Protein AF-A0A198GED5-F1 (afdb_monomer_lite)

Organism: NCBI:txid1354337

Radius of gyration: 10.99 Å; chains: 1; bounding box: 26×26×25 Å

pLDDT: mean 88.32, std 6.37, range [56.78, 93.31]

InterPro domains:
  IPR009778 Modulator of Rho-dependent transcription termination [PF07073] (2-58)
  IPR023534 Rof/RNase P-like [SSF101744] (2-59)
  IPR038626 Rof-like superfamily [G3DSA:2.30.30.400] (1-61)

Structure (mmCIF, N/CA/C/O backbone):
data_AF-A0A198GED5-F1
#
_entry.id   AF-A0A198GED5-F1
#
loop_
_atom_site.group_PDB
_atom_site.id
_atom_site.type_symbol
_atom_site.label_atom_id
_atom_site.label_alt_id
_atom_site.label_comp_id
_atom_site.label_asym_id
_atom_site.label_entity_id
_atom_site.label_seq_id
_atom_site.pdbx_PDB_ins_code
_atom_site.Cartn_x
_atom_site.Cartn_y
_atom_site.Cartn_z
_atom_site.occupancy
_atom_site.B_iso_or_equiv
_atom_site.auth_seq_id
_atom_site.auth_comp_id
_atom_site.auth_asym_id
_atom_site.auth_atom_id
_atom_site.pdbx_PDB_model_num
ATOM 1 N N . MET A 1 1 ? 13.991 -1.709 -1.943 1.00 71.31 1 MET A N 1
ATOM 2 C CA . MET A 1 1 ? 12.976 -2.438 -2.730 1.00 71.31 1 MET A CA 1
ATOM 3 C C . MET A 1 1 ? 11.977 -1.434 -3.260 1.00 71.31 1 MET A C 1
ATOM 5 O O . MET A 1 1 ? 11.233 -0.869 -2.468 1.00 71.31 1 MET A O 1
ATOM 9 N N . HIS A 1 2 ? 12.032 -1.147 -4.558 1.00 87.19 2 HIS A N 1
ATOM 10 C CA . HIS A 1 2 ? 11.001 -0.351 -5.222 1.00 87.19 2 HIS A CA 1
ATOM 11 C C . HIS A 1 2 ? 9.744 -1.203 -5.385 1.00 87.19 2 HIS A C 1
ATOM 13 O O . HIS A 1 2 ? 9.843 -2.377 -5.733 1.00 87.19 2 HIS A O 1
ATOM 19 N N . LEU A 1 3 ? 8.592 -0.613 -5.105 1.00 90.19 3 LEU A N 1
ATOM 20 C CA . LEU A 1 3 ? 7.285 -1.231 -5.208 1.00 90.19 3 LEU A CA 1
ATOM 21 C C . LEU A 1 3 ? 6.384 -0.343 -6.060 1.00 90.19 3 LEU A C 1
ATOM 23 O O . LEU A 1 3 ? 6.342 0.872 -5.861 1.00 90.19 3 LEU A O 1
ATOM 27 N N . HIS A 1 4 ? 5.654 -0.988 -6.960 1.00 92.50 4 HIS A N 1
ATOM 28 C CA . HIS A 1 4 ? 4.517 -0.421 -7.668 1.00 92.50 4 HIS A CA 1
ATOM 29 C C . HIS A 1 4 ? 3.260 -0.822 -6.907 1.00 92.50 4 HIS A C 1
ATOM 31 O O . HIS A 1 4 ? 2.967 -2.012 -6.782 1.00 92.50 4 HIS A O 1
ATOM 37 N N . ILE A 1 5 ? 2.542 0.146 -6.360 1.00 92.25 5 ILE A N 1
ATOM 38 C CA . ILE A 1 5 ? 1.356 -0.092 -5.544 1.00 92.25 5 ILE A CA 1
ATOM 39 C C . ILE A 1 5 ? 0.146 0.406 -6.316 1.00 92.25 5 ILE A C 1
ATOM 41 O O . ILE A 1 5 ? 0.115 1.552 -6.745 1.00 92.25 5 ILE A O 1
ATOM 45 N N . GLU A 1 6 ? -0.853 -0.445 -6.472 1.00 93.31 6 GLU A N 1
ATOM 46 C CA . GLU A 1 6 ? -2.139 -0.097 -7.060 1.00 93.31 6 GLU A CA 1
ATOM 47 C C . GLU A 1 6 ? -3.173 -0.022 -5.944 1.00 93.31 6 GLU A C 1
ATOM 49 O O . GLU A 1 6 ? -3.312 -0.961 -5.159 1.00 93.31 6 GLU A 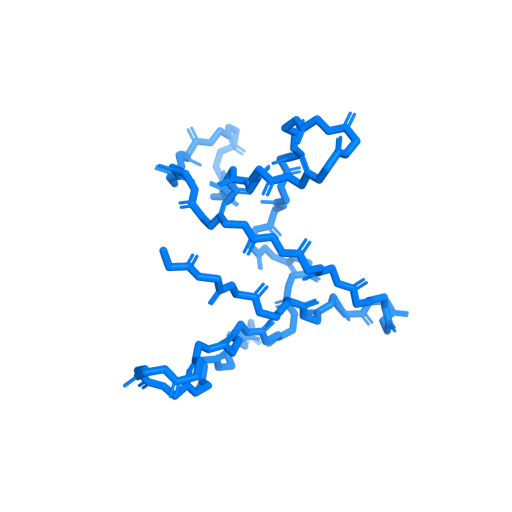O 1
ATOM 54 N N . LEU A 1 7 ? -3.900 1.085 -5.856 1.00 92.50 7 LEU A N 1
ATOM 55 C CA . LEU A 1 7 ? -5.008 1.252 -4.925 1.00 92.50 7 LEU A CA 1
ATOM 56 C C . LEU A 1 7 ? -6.319 0.767 -5.549 1.00 92.50 7 LEU A C 1
ATOM 58 O O . LEU A 1 7 ? -6.505 0.811 -6.761 1.00 92.50 7 LEU A O 1
ATOM 62 N N . HIS A 1 8 ? -7.290 0.384 -4.719 1.00 90.75 8 HIS A N 1
ATOM 63 C CA . HIS A 1 8 ? -8.649 0.055 -5.168 1.00 90.75 8 HIS A CA 1
ATOM 64 C C . HIS A 1 8 ? -9.348 1.221 -5.891 1.00 90.75 8 HIS A C 1
ATOM 66 O O . HIS A 1 8 ? -10.300 1.000 -6.635 1.00 90.75 8 HIS A O 1
ATOM 72 N N . SER A 1 9 ? -8.881 2.459 -5.693 1.00 88.31 9 SER A N 1
ATOM 73 C CA . SER A 1 9 ? -9.343 3.638 -6.433 1.00 88.31 9 SER A CA 1
ATOM 74 C C . SER A 1 9 ? -8.863 3.685 -7.891 1.00 88.31 9 SER A C 1
ATOM 76 O O . SER A 1 9 ? -9.354 4.520 -8.648 1.00 88.31 9 SER A O 1
ATOM 78 N N . GLY A 1 10 ? -7.919 2.823 -8.290 1.00 89.00 10 GLY A N 1
ATOM 79 C CA . GLY A 1 10 ? -7.226 2.873 -9.582 1.00 89.00 10 GLY A CA 1
ATOM 80 C C . GLY A 1 10 ? -6.011 3.808 -9.602 1.00 89.00 10 GLY A C 1
ATOM 81 O O . GLY A 1 10 ? -5.439 4.047 -10.663 1.00 89.00 10 GLY A O 1
ATOM 82 N N . GLU A 1 11 ? -5.624 4.363 -8.450 1.00 90.38 11 GLU A N 1
ATOM 83 C CA . GLU A 1 11 ? -4.405 5.162 -8.311 1.00 90.38 11 GLU A CA 1
ATOM 84 C C . GLU A 1 11 ? -3.171 4.257 -8.223 1.00 90.38 11 GLU A C 1
ATOM 86 O O . GLU A 1 11 ? -3.195 3.228 -7.546 1.00 90.38 11 GLU A O 1
ATOM 91 N N . PHE A 1 12 ? -2.086 4.667 -8.881 1.00 91.25 12 PHE A N 1
ATOM 92 C CA . PHE A 1 12 ? -0.802 3.975 -8.844 1.00 91.25 12 PHE A CA 1
ATOM 93 C C . PHE A 1 12 ? 0.226 4.816 -8.104 1.00 91.25 12 PHE A C 1
ATOM 95 O O . PHE A 1 12 ? 0.361 6.014 -8.357 1.00 91.25 12 PHE A O 1
ATOM 102 N N . ILE A 1 13 ? 0.957 4.174 -7.200 1.00 90.75 13 ILE A N 1
ATOM 103 C CA . ILE A 1 13 ? 1.960 4.811 -6.362 1.00 90.75 13 ILE A CA 1
ATOM 104 C C . ILE A 1 13 ? 3.270 4.048 -6.486 1.00 90.75 13 ILE A C 1
ATOM 106 O O . ILE A 1 13 ? 3.353 2.856 -6.184 1.00 90.75 13 ILE A O 1
ATOM 110 N N . ASP A 1 14 ? 4.308 4.779 -6.876 1.00 91.38 14 ASP A N 1
ATOM 111 C CA . ASP A 1 14 ? 5.660 4.267 -7.031 1.00 91.38 14 ASP A CA 1
ATOM 112 C C . ASP A 1 14 ? 6.537 4.739 -5.881 1.00 91.38 14 ASP A C 1
ATOM 114 O O . ASP A 1 14 ? 6.729 5.937 -5.658 1.00 91.38 14 ASP A O 1
ATOM 118 N 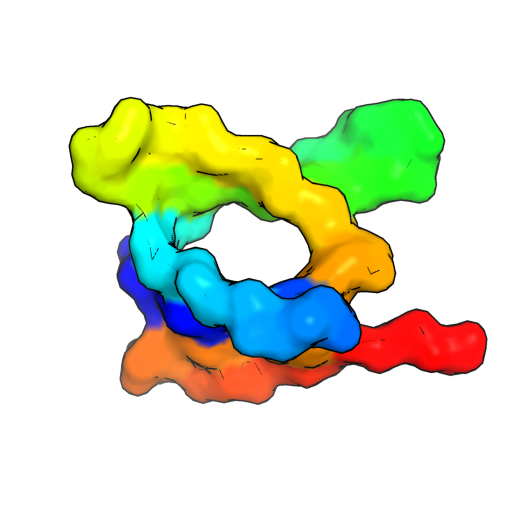N . GLY A 1 15 ? 7.107 3.793 -5.141 1.00 92.06 15 GLY A N 1
ATOM 119 C CA . GLY A 1 15 ? 7.909 4.143 -3.980 1.00 92.06 15 GLY A CA 1
ATOM 120 C C . GLY A 1 15 ? 8.751 3.004 -3.447 1.00 92.06 15 GLY A C 1
ATOM 121 O O . GLY A 1 15 ? 8.686 1.866 -3.897 1.00 92.06 15 GLY A O 1
ATOM 122 N N . VAL A 1 16 ? 9.576 3.319 -2.459 1.00 90.75 16 VAL A N 1
ATOM 123 C CA . VAL A 1 16 ? 10.351 2.322 -1.724 1.00 90.75 16 VAL A CA 1
ATOM 124 C C . VAL A 1 16 ? 9.614 2.004 -0.434 1.00 90.75 16 VAL A C 1
ATOM 126 O O . VAL A 1 16 ? 9.440 2.900 0.392 1.00 90.75 16 VAL A O 1
ATOM 129 N N . ALA A 1 17 ? 9.204 0.747 -0.232 1.00 89.50 17 ALA A N 1
ATOM 130 C CA . ALA A 1 17 ? 8.684 0.332 1.072 1.00 89.50 17 ALA A CA 1
ATOM 131 C C . ALA A 1 17 ? 9.736 0.577 2.150 1.00 89.50 17 ALA A C 1
ATOM 133 O O . ALA A 1 17 ? 10.894 0.173 2.017 1.00 89.50 17 ALA A O 1
ATOM 134 N N . ASN A 1 18 ? 9.315 1.263 3.202 1.00 89.50 18 ASN A N 1
ATOM 135 C CA . ASN A 1 18 ? 10.155 1.631 4.322 1.00 89.50 18 ASN A CA 1
ATOM 136 C C . ASN A 1 18 ? 9.781 0.854 5.581 1.00 89.50 18 ASN A C 1
ATOM 138 O O . ASN A 1 18 ? 10.681 0.344 6.237 1.00 89.50 18 ASN A O 1
ATOM 142 N N . ASP A 1 19 ? 8.487 0.765 5.898 1.00 90.38 19 ASP A N 1
ATOM 143 C CA . ASP A 1 19 ? 8.019 0.116 7.124 1.00 90.38 19 ASP A CA 1
ATOM 144 C C . ASP A 1 19 ? 6.563 -0.358 7.004 1.00 90.38 19 ASP A C 1
ATOM 146 O O . ASP A 1 19 ? 5.811 0.159 6.175 1.00 90.38 19 ASP A O 1
ATOM 150 N N . LEU A 1 20 ? 6.161 -1.310 7.846 1.00 90.19 20 LEU A N 1
ATOM 151 C CA . LEU A 1 20 ? 4.780 -1.767 7.988 1.00 90.19 20 LEU A CA 1
ATOM 152 C C . LEU A 1 20 ? 4.369 -1.696 9.460 1.00 90.19 20 LEU A C 1
ATOM 154 O O . LEU A 1 20 ? 5.017 -2.295 10.315 1.00 90.19 20 LEU A O 1
ATOM 158 N N . PHE A 1 21 ? 3.279 -0.992 9.764 1.00 91.81 21 PHE A N 1
ATOM 159 C CA . PHE A 1 21 ? 2.833 -0.812 11.145 1.00 91.81 21 PHE A CA 1
ATOM 160 C C . PHE A 1 21 ? 1.315 -0.895 11.301 1.00 91.81 21 PHE A C 1
ATOM 162 O O . PHE A 1 21 ? 0.547 -0.497 10.430 1.00 91.81 21 PHE A O 1
ATOM 169 N N . LEU A 1 22 ? 0.871 -1.381 12.460 1.00 91.88 22 LEU A N 1
ATOM 170 C CA . LEU A 1 22 ? -0.541 -1.453 12.820 1.00 91.88 22 LEU A CA 1
ATOM 171 C C . LEU A 1 22 ? -0.956 -0.182 13.570 1.00 91.88 22 LEU A C 1
ATOM 173 O O . LEU A 1 22 ? -0.409 0.135 14.625 1.00 91.88 22 LEU A O 1
ATOM 177 N N . SER A 1 23 ? -1.975 0.514 13.072 1.00 91.06 23 SER A N 1
ATOM 178 C CA . SER A 1 23 ? -2.569 1.675 13.734 1.00 91.06 23 SER A CA 1
ATOM 179 C C . SER A 1 23 ? -4.088 1.579 13.707 1.00 91.06 23 SER A C 1
ATOM 181 O O . SER A 1 23 ? -4.690 1.268 12.688 1.00 91.06 23 SER A O 1
ATOM 183 N N . LYS A 1 24 ? -4.748 1.815 14.846 1.00 87.69 24 LYS A N 1
ATOM 184 C CA . LYS A 1 24 ? -6.222 1.777 14.961 1.00 87.69 24 LYS A CA 1
ATOM 185 C C . LYS A 1 24 ? -6.881 0.515 14.360 1.00 87.69 24 LYS A C 1
ATOM 187 O O . LYS A 1 24 ? -7.979 0.601 13.821 1.00 87.69 24 LYS A O 1
ATOM 192 N N . LYS A 1 25 ? -6.241 -0.656 14.510 1.00 88.94 25 LYS A N 1
ATOM 193 C CA . LYS A 1 25 ? -6.670 -1.960 13.947 1.00 88.94 25 LYS A CA 1
ATOM 194 C C . LYS A 1 25 ? -6.614 -2.062 12.416 1.00 88.94 25 LYS A C 1
ATOM 196 O O . LYS A 1 25 ? -7.231 -2.954 11.849 1.00 88.94 25 LYS A O 1
ATOM 201 N N . VAL A 1 26 ? -5.884 -1.166 11.767 1.00 89.38 26 VAL A N 1
ATOM 202 C CA . VAL A 1 26 ? -5.626 -1.186 10.329 1.00 89.38 26 VAL A CA 1
ATOM 20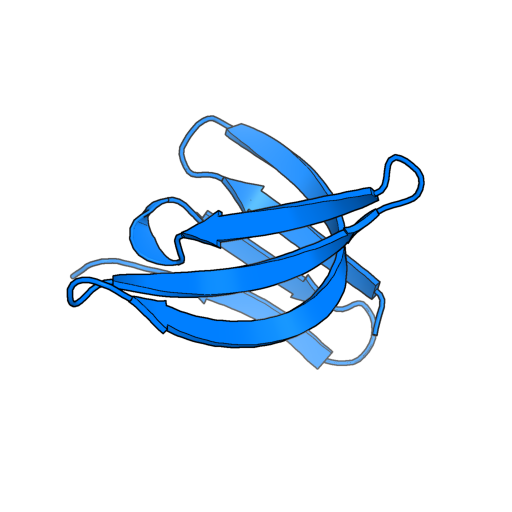3 C C . VAL A 1 26 ? -4.119 -1.206 10.123 1.00 89.38 26 VAL A C 1
ATOM 205 O O . VAL A 1 26 ? -3.387 -0.500 10.819 1.00 89.38 26 VAL A O 1
ATOM 208 N N . GLU A 1 27 ? -3.636 -2.038 9.210 1.00 90.75 27 GLU A N 1
ATOM 209 C CA . GLU A 1 27 ? -2.217 -2.070 8.863 1.00 90.75 27 GLU A CA 1
ATOM 210 C C . GLU A 1 27 ? -1.897 -1.005 7.811 1.00 90.75 27 GLU A C 1
ATOM 212 O O . GLU A 1 27 ? -2.669 -0.766 6.880 1.00 90.75 27 GLU A O 1
ATOM 217 N N . TYR A 1 28 ? -0.753 -0.352 7.978 1.00 92.50 28 TYR A N 1
ATOM 218 C CA . TYR A 1 28 ? -0.267 0.723 7.129 1.00 92.50 28 TYR A CA 1
ATOM 219 C C . TYR A 1 28 ? 1.108 0.364 6.578 1.00 92.50 28 TYR A C 1
ATOM 221 O O . TYR A 1 28 ? 2.001 -0.034 7.324 1.00 92.50 28 TYR A O 1
ATOM 229 N N . LEU A 1 29 ? 1.282 0.565 5.278 1.00 90.81 29 LEU A N 1
ATOM 230 C CA . LEU A 1 29 ? 2.542 0.500 4.566 1.00 90.81 29 LEU A CA 1
ATOM 231 C C . LEU A 1 29 ? 3.108 1.908 4.404 1.00 90.81 29 LEU A C 1
ATOM 233 O O . LEU A 1 29 ? 2.554 2.755 3.702 1.00 90.81 29 LEU A O 1
ATOM 237 N N . LYS A 1 30 ? 4.247 2.150 5.043 1.00 92.94 30 LYS A N 1
ATOM 238 C CA . LYS A 1 30 ? 5.024 3.367 4.864 1.00 92.94 30 LYS A CA 1
ATOM 239 C C . LYS A 1 30 ? 5.907 3.218 3.639 1.00 92.94 30 LYS A C 1
ATOM 241 O O . LYS A 1 30 ? 6.779 2.351 3.588 1.00 92.94 30 LYS A O 1
ATOM 246 N N . ILE A 1 31 ? 5.714 4.101 2.674 1.00 92.44 31 ILE A N 1
ATOM 247 C CA . ILE A 1 31 ? 6.485 4.172 1.437 1.00 92.44 31 ILE A CA 1
ATOM 248 C C . ILE A 1 31 ? 7.197 5.509 1.337 1.00 92.44 31 ILE A C 1
ATOM 250 O O . ILE A 1 31 ? 6.669 6.558 1.696 1.00 92.44 31 ILE A O 1
ATOM 254 N N . LYS A 1 32 ? 8.422 5.470 0.828 1.00 92.69 32 LYS A N 1
ATOM 255 C CA . LYS A 1 32 ? 9.223 6.649 0.538 1.00 92.69 32 LYS A CA 1
ATOM 256 C C . LYS A 1 32 ? 9.177 6.924 -0.959 1.00 92.69 32 LYS A C 1
ATOM 258 O O . LYS A 1 32 ? 9.651 6.109 -1.750 1.00 92.69 32 LYS A O 1
ATOM 263 N N . THR A 1 33 ? 8.618 8.066 -1.325 1.00 90.56 33 THR A N 1
ATOM 264 C CA . THR A 1 33 ? 8.549 8.589 -2.690 1.00 90.56 33 THR A CA 1
ATOM 265 C C . THR A 1 33 ? 9.488 9.800 -2.822 1.00 90.56 33 THR A C 1
ATOM 267 O O . THR A 1 33 ? 10.041 10.270 -1.819 1.00 90.56 33 THR A O 1
ATOM 270 N N . PRO A 1 34 ? 9.727 10.319 -4.038 1.00 86.06 34 PRO A N 1
ATOM 271 C CA . PRO A 1 34 ? 10.522 11.535 -4.226 1.00 86.06 34 PRO A CA 1
ATOM 272 C C . PRO A 1 34 ? 9.936 12.765 -3.514 1.00 86.06 34 PRO A C 1
ATOM 274 O O . PRO A 1 34 ? 10.686 13.657 -3.125 1.00 86.06 34 PRO A O 1
ATOM 277 N N . GLU A 1 35 ? 8.616 12.799 -3.317 1.00 85.75 35 GLU A N 1
ATOM 278 C CA . GLU A 1 35 ? 7.896 13.910 -2.681 1.00 85.75 35 GLU A CA 1
ATOM 279 C C . GLU A 1 35 ? 7.887 13.823 -1.147 1.00 85.75 35 GLU A C 1
ATOM 281 O O . GLU A 1 35 ? 7.578 14.801 -0.467 1.00 85.75 35 GLU A O 1
ATOM 286 N N . GLY A 1 36 ? 8.256 12.671 -0.576 1.00 88.56 36 GLY A N 1
ATOM 287 C CA . GLY A 1 36 ? 8.315 12.483 0.867 1.00 88.56 36 GLY A CA 1
ATOM 288 C C . GLY A 1 36 ? 8.035 11.052 1.307 1.00 88.56 36 GLY A C 1
ATOM 289 O O . GLY A 1 36 ? 8.241 10.089 0.578 1.00 88.56 36 GLY A O 1
ATOM 290 N N . SER A 1 37 ? 7.607 10.896 2.558 1.00 90.44 37 SER A N 1
ATOM 291 C CA . SER A 1 37 ? 7.095 9.614 3.052 1.00 90.44 37 SER A CA 1
ATOM 292 C C . SER A 1 37 ? 5.574 9.651 3.047 1.00 90.44 37 SER A C 1
ATOM 294 O O . SER A 1 37 ? 4.989 10.574 3.607 1.00 90.44 37 SER A O 1
ATOM 296 N N . GLN A 1 38 ? 4.955 8.648 2.438 1.00 90.75 38 GLN A N 1
ATOM 297 C CA . GLN A 1 38 ? 3.515 8.432 2.434 1.00 90.75 38 GLN A CA 1
ATOM 298 C C . GLN A 1 38 ? 3.179 7.192 3.261 1.00 90.75 38 GLN A C 1
ATOM 300 O O . GLN A 1 38 ? 3.952 6.237 3.337 1.00 90.75 38 GLN A O 1
ATOM 305 N N . GLU A 1 39 ? 2.016 7.220 3.897 1.00 91.81 39 GLU A N 1
ATOM 306 C CA . GLU A 1 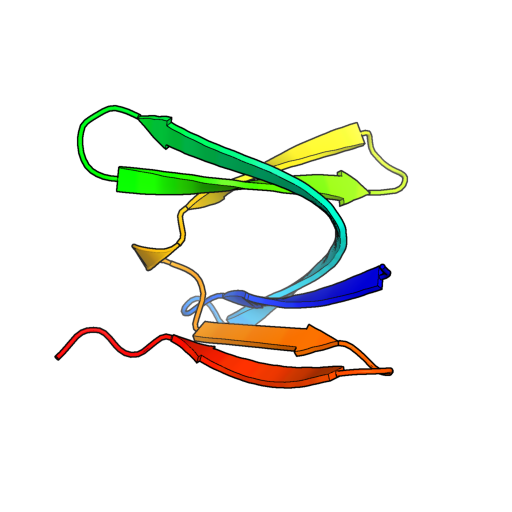39 ? 1.499 6.127 4.714 1.00 91.81 39 GLU A CA 1
ATOM 307 C C . GLU A 1 39 ? 0.212 5.628 4.061 1.00 91.81 39 GLU A C 1
ATOM 309 O O . GLU A 1 39 ? -0.813 6.311 4.079 1.00 91.81 39 GLU A O 1
ATOM 314 N N . LEU A 1 40 ? 0.276 4.450 3.447 1.00 90.56 40 LEU A N 1
ATOM 315 C CA . LEU A 1 40 ? -0.850 3.831 2.757 1.00 90.56 40 LEU A CA 1
ATOM 316 C C . LEU A 1 40 ? -1.486 2.775 3.638 1.00 90.56 40 LEU A C 1
ATOM 318 O O . LEU A 1 40 ? -0.790 1.973 4.243 1.00 90.56 40 LEU A O 1
ATOM 322 N N . ARG A 1 41 ? -2.812 2.729 3.686 1.00 91.44 41 ARG A N 1
ATOM 323 C CA . ARG A 1 41 ? -3.521 1.657 4.389 1.00 91.44 41 ARG A CA 1
ATOM 324 C C . ARG A 1 41 ? -3.550 0.401 3.532 1.00 91.44 41 ARG A C 1
ATOM 326 O O . ARG A 1 41 ? -3.867 0.488 2.355 1.00 91.44 41 ARG A O 1
ATOM 333 N N . LEU A 1 42 ? -3.307 -0.764 4.116 1.00 89.62 42 LEU A N 1
ATOM 334 C CA . LEU A 1 42 ? -3.389 -2.034 3.390 1.00 89.62 42 LEU A CA 1
ATOM 335 C C . LEU A 1 42 ? -4.795 -2.339 2.867 1.00 89.62 42 LEU A C 1
ATOM 337 O O . LEU A 1 42 ? -4.912 -2.923 1.799 1.00 89.62 42 LEU A O 1
ATOM 341 N N . ASP A 1 43 ? -5.852 -1.892 3.554 1.00 89.50 43 ASP A N 1
ATOM 342 C CA . ASP A 1 43 ? -7.238 -2.164 3.137 1.00 89.50 43 ASP A CA 1
ATOM 343 C C . ASP A 1 43 ? -7.681 -1.423 1.867 1.00 89.50 43 ASP A C 1
ATOM 345 O O . ASP A 1 43 ? -8.693 -1.783 1.273 1.00 89.50 43 ASP A O 1
ATOM 349 N N . ILE A 1 44 ? -6.940 -0.393 1.450 1.00 90.38 44 ILE A N 1
ATOM 350 C CA . ILE A 1 44 ? -7.220 0.342 0.208 1.00 90.38 44 ILE A CA 1
ATOM 351 C C . ILE A 1 44 ? -6.277 -0.057 -0.929 1.00 90.38 44 ILE A C 1
ATOM 353 O O . ILE A 1 44 ? -6.423 0.456 -2.037 1.00 90.38 44 ILE A O 1
ATOM 357 N N . ILE A 1 45 ? -5.292 -0.919 -0.665 1.00 92.00 45 ILE A N 1
ATOM 358 C CA . ILE A 1 45 ? -4.329 -1.373 -1.666 1.00 92.00 45 ILE A CA 1
ATOM 359 C C . ILE A 1 45 ? -4.916 -2.587 -2.391 1.00 92.00 45 ILE A C 1
ATOM 361 O O . ILE A 1 45 ? -5.253 -3.591 -1.776 1.00 92.00 45 ILE A O 1
ATOM 365 N N . ALA A 1 46 ? -4.992 -2.508 -3.717 1.00 91.94 46 ALA A N 1
ATOM 366 C CA . ALA A 1 46 ? -5.370 -3.608 -4.596 1.00 91.94 46 ALA A CA 1
ATOM 367 C C . ALA A 1 46 ? -4.227 -4.594 -4.811 1.00 91.94 46 ALA A C 1
ATOM 369 O O . ALA A 1 46 ? -4.395 -5.810 -4.678 1.00 91.94 46 ALA A O 1
ATOM 370 N N . SER A 1 47 ? -3.056 -4.076 -5.166 1.00 91.06 47 SER A N 1
ATOM 371 C CA . SER A 1 47 ? -1.901 -4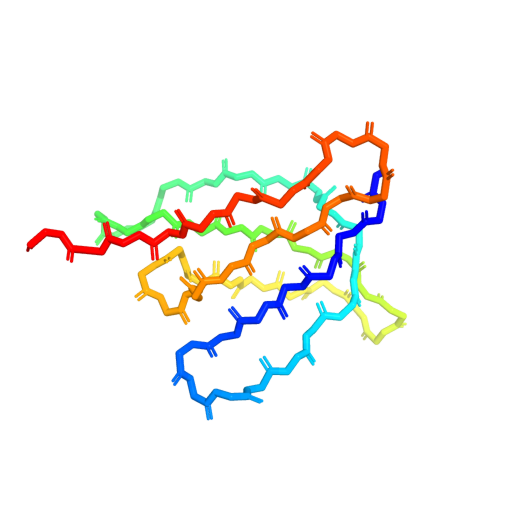.906 -5.463 1.00 91.06 47 SER A CA 1
ATOM 372 C C . SER A 1 47 ? -0.598 -4.181 -5.150 1.00 91.06 47 SER A C 1
ATOM 374 O O . SER A 1 47 ? -0.511 -2.956 -5.172 1.00 91.06 47 SER A O 1
ATOM 376 N N . VAL A 1 48 ? 0.429 -4.958 -4.821 1.00 90.69 48 VAL A N 1
ATOM 377 C CA . VAL A 1 48 ? 1.793 -4.490 -4.592 1.00 90.69 48 VAL A CA 1
ATOM 378 C C . VAL A 1 48 ? 2.716 -5.334 -5.451 1.00 90.69 48 VAL A C 1
ATOM 380 O O . VAL A 1 48 ? 2.844 -6.537 -5.242 1.00 90.69 48 VAL A O 1
ATOM 383 N N . SER A 1 49 ? 3.372 -4.713 -6.420 1.00 90.50 49 SER A N 1
ATOM 384 C CA . SER A 1 49 ? 4.287 -5.368 -7.348 1.00 90.50 49 SER A CA 1
ATOM 385 C C . SER A 1 49 ? 5.728 -4.978 -7.067 1.00 90.50 49 SER A C 1
ATOM 387 O O . SER A 1 49 ? 6.080 -3.801 -7.054 1.00 90.50 49 SER A O 1
ATOM 389 N N . ASN A 1 50 ? 6.577 -5.982 -6.874 1.00 87.38 50 ASN A N 1
ATOM 390 C CA . ASN A 1 50 ? 8.018 -5.837 -6.761 1.00 87.38 50 ASN A CA 1
ATOM 391 C C . ASN A 1 50 ? 8.688 -6.470 -7.994 1.00 87.38 50 ASN A C 1
ATOM 393 O O . ASN A 1 50 ? 8.456 -7.655 -8.242 1.00 87.38 50 ASN A O 1
ATOM 397 N N . PRO A 1 51 ? 9.553 -5.753 -8.733 1.00 83.06 51 PRO A N 1
ATOM 398 C CA . PRO A 1 51 ? 10.256 -6.318 -9.886 1.00 83.06 51 PRO A CA 1
ATOM 399 C C . PRO A 1 51 ? 11.123 -7.545 -9.554 1.00 83.06 51 PRO A C 1
ATOM 401 O O . PRO A 1 51 ? 11.348 -8.375 -10.428 1.00 83.06 51 PRO A O 1
ATOM 404 N N . GLU A 1 52 ? 11.592 -7.686 -8.311 1.00 82.50 52 GLU A N 1
ATOM 405 C CA . GLU A 1 52 ? 12.454 -8.801 -7.893 1.00 82.50 52 GLU A CA 1
ATOM 406 C C . GLU A 1 52 ? 11.687 -9.962 -7.240 1.00 82.50 52 GLU A C 1
ATOM 408 O O . GLU A 1 52 ? 12.121 -11.107 -7.334 1.00 82.50 52 GLU A O 1
ATOM 413 N N . LEU A 1 53 ? 1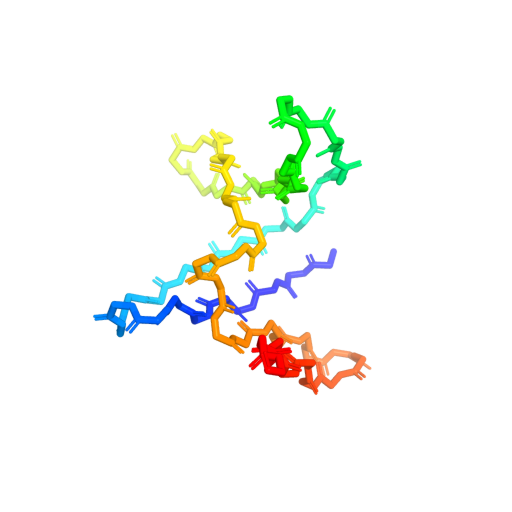0.558 -9.688 -6.573 1.00 81.25 53 LEU A N 1
ATOM 414 C CA . LEU A 1 53 ? 9.801 -10.699 -5.811 1.00 81.25 53 LEU A CA 1
ATOM 415 C C . LEU A 1 53 ? 8.461 -11.099 -6.448 1.00 81.25 53 LEU A C 1
ATOM 417 O O . LEU A 1 53 ? 7.889 -12.114 -6.059 1.00 81.25 53 LEU A O 1
ATOM 421 N N . GLY A 1 54 ? 7.961 -10.326 -7.413 1.00 85.62 54 GLY A N 1
ATOM 422 C CA . GLY A 1 54 ? 6.659 -10.529 -8.049 1.00 85.62 54 GLY A CA 1
ATOM 423 C C . GLY A 1 54 ? 5.538 -9.655 -7.474 1.00 85.62 54 GLY A C 1
ATOM 424 O O . GLY A 1 54 ? 5.776 -8.701 -6.732 1.00 85.62 54 GLY A O 1
ATOM 425 N N . THR A 1 55 ? 4.300 -9.973 -7.858 1.00 89.44 55 THR A N 1
ATOM 426 C CA . THR A 1 55 ? 3.089 -9.208 -7.517 1.00 89.44 55 THR A CA 1
ATOM 427 C C . THR A 1 55 ? 2.275 -9.902 -6.434 1.00 89.44 55 THR A C 1
ATOM 429 O O . THR A 1 55 ? 1.888 -11.060 -6.576 1.00 89.44 55 THR A O 1
ATOM 432 N N . ILE A 1 56 ? 1.970 -9.167 -5.370 1.00 88.50 56 ILE A N 1
ATOM 433 C CA . ILE A 1 56 ? 1.086 -9.567 -4.279 1.00 88.50 56 ILE A CA 1
ATOM 434 C C . ILE A 1 56 ? -0.250 -8.858 -4.488 1.00 88.50 56 ILE A C 1
ATOM 436 O O . ILE A 1 56 ? -0.303 -7.633 -4.528 1.00 88.50 56 ILE A O 1
ATOM 440 N N . VAL A 1 57 ? -1.333 -9.620 -4.617 1.00 87.12 57 VAL A N 1
ATOM 441 C CA . VAL A 1 57 ? -2.695 -9.072 -4.691 1.00 87.12 57 VAL A CA 1
ATOM 442 C C . VAL A 1 57 ? -3.322 -9.169 -3.310 1.00 87.12 57 VAL A C 1
ATOM 444 O O . VAL A 1 57 ? -3.375 -10.255 -2.733 1.00 87.12 57 VAL A O 1
ATOM 447 N N . ILE A 1 58 ? -3.800 -8.044 -2.793 1.00 86.25 58 ILE A N 1
ATOM 448 C CA . ILE A 1 58 ? -4.462 -7.978 -1.493 1.00 86.25 58 ILE A CA 1
ATOM 449 C C . ILE A 1 58 ? -5.964 -8.054 -1.759 1.00 86.25 58 ILE A C 1
ATOM 451 O O . ILE A 1 58 ? -6.533 -7.218 -2.459 1.00 86.25 58 ILE A O 1
ATOM 455 N N . LYS A 1 59 ? -6.599 -9.117 -1.260 1.00 77.44 59 LYS A N 1
ATOM 456 C CA . LYS A 1 59 ? -8.044 -9.328 -1.371 1.00 77.44 59 LYS A CA 1
ATOM 457 C C . LYS A 1 59 ? -8.639 -9.378 0.024 1.00 77.44 59 LYS A C 1
ATOM 459 O O . LYS A 1 59 ? -8.225 -10.197 0.838 1.00 77.44 59 LYS A O 1
ATOM 464 N N . SER A 1 60 ? -9.614 -8.517 0.262 1.00 64.38 60 SER A N 1
ATOM 465 C CA . SER A 1 60 ? -10.544 -8.650 1.376 1.00 64.38 60 SER A CA 1
ATOM 466 C C . SER A 1 60 ? -11.526 -9.772 1.015 1.00 64.38 60 SER A C 1
ATOM 468 O O . SER A 1 60 ? -12.160 -9.684 -0.038 1.00 64.38 60 SER A O 1
ATOM 470 N N . GLU A 1 61 ? -11.579 -10.844 1.812 1.00 56.78 61 GLU A N 1
ATOM 471 C CA . GLU A 1 61 ? -12.580 -11.924 1.672 1.00 56.78 61 GLU A CA 1
ATOM 472 C C . GLU A 1 61 ? -14.013 -11.445 1.947 1.00 56.78 61 GLU A C 1
ATOM 474 O O . GLU A 1 61 ? -14.193 -10.544 2.802 1.00 56.78 61 GLU A O 1
#

Foldseek 3Di:
DWKWWAFPVRDTDIFAFDDWDDDPNWIWTWTQDPVGIDIHTLVGTQWIADPVPGIDGDDDD

Sequence (61 aa):
MHLHIELHSGEFIDGVANDLFLSKKVEYLKIKTPEGSQELRLDIIASVSNPELGTIVIKSE

Secondary structure (DSSP, 8-state):
-EEEEEETTS-EEEEEEEEEEEETTEEEEEEEETTEEEEEEGGGEEEEEETTTEEEEP---